Protein AF-A0A642VA42-F1 (afdb_monomer)

InterPro domains:
  IPR038966 Translatio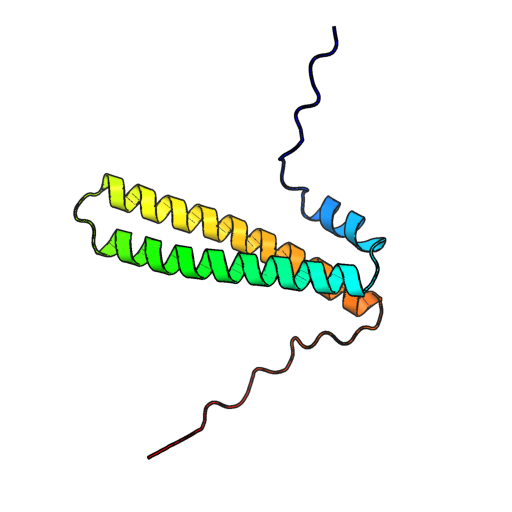n machinery-associated protein 17 [PTHR40422] (6-102)
  IPR060113 TMA17, alpha-helical domain [PF26729] (15-87)

Mean predicted aligned error: 10.03 Å

Secondary structure (DSSP, 8-state):
-------SSSPPPHHHHHHHGGGS-HHHHHHHHHHHHHHHHHHHHHHHHHHHHHHH---HHHHHHHHHHHHHHHHHHHHHHHHHHHHHHHHHHTT-----S--SS-------

Organism: NCBI:txid44093

Nearest PDB structures (foldseek):
  6ql5-assembly1_M  TM=8.236E-01  e=7.927E-04  Saccharomyces cerevisiae
  4afl-assembly2_F  TM=8.470E-01  e=4.086E+00  Homo sapiens
  6z0c-assembly4_D  TM=7.137E-01  e=4.086E+00  Escherichia coli
  6z0c-assembly1_A  TM=7.336E-01  e=8.059E+00  Escherichia coli
  5ofa-assembly1_A  TM=7.424E-01  e=8.529E+00  Homo sapiens

Foldseek 3Di:
DDDDPPPPDDPDPLVSLLVVCLPDDPVVLVVLLVVLVVLLVVLVVLLVVLCVVLVVDPDPVSNVVSVVSSVVSVVVSVRSVSSSVSSVVSCVVVVHDDPPPPDDDDPPDDDD

Structure (mmCIF, N/CA/C/O backbone):
data_AF-A0A642VA42-F1
#
_entry.id   AF-A0A642VA42-F1
#
loop_
_atom_site.group_PDB
_atom_site.id
_atom_site.type_symbol
_atom_site.label_atom_id
_atom_site.label_alt_id
_atom_site.label_comp_id
_atom_site.label_asym_id
_atom_site.label_entity_id
_atom_site.label_seq_id
_atom_site.pdbx_PDB_ins_code
_atom_site.Cartn_x
_atom_site.Cartn_y
_atom_site.Cartn_z
_atom_site.occupancy
_atom_site.B_iso_or_equiv
_atom_site.auth_seq_id
_atom_site.auth_comp_id
_atom_site.auth_asym_id
_atom_site.auth_atom_id
_atom_site.pdbx_PDB_model_num
ATOM 1 N N . MET A 1 1 ? -34.562 10.747 -19.061 1.00 41.00 1 MET A N 1
ATOM 2 C CA . MET A 1 1 ? -33.897 9.436 -19.195 1.00 41.00 1 MET A CA 1
ATOM 3 C C . MET A 1 1 ? -32.667 9.473 -18.315 1.00 41.00 1 MET A C 1
ATOM 5 O O . MET A 1 1 ? -31.753 10.229 -18.607 1.00 41.00 1 MET A O 1
ATOM 9 N N . SER A 1 2 ? -32.726 8.778 -17.182 1.00 43.84 2 SER A N 1
ATOM 10 C CA . SER A 1 2 ? -31.663 8.732 -16.179 1.00 43.84 2 SER A CA 1
ATOM 11 C C . SER A 1 2 ? -30.651 7.671 -16.590 1.00 43.84 2 SER A C 1
ATOM 13 O O . SER A 1 2 ? -30.986 6.490 -16.588 1.00 43.84 2 SER A O 1
ATOM 15 N N . THR A 1 3 ? -29.442 8.071 -16.967 1.00 45.47 3 THR A N 1
ATOM 16 C CA . THR A 1 3 ? -28.353 7.131 -17.248 1.00 45.47 3 THR A CA 1
ATOM 17 C C . THR A 1 3 ? -27.433 7.028 -16.039 1.00 45.47 3 THR A C 1
ATOM 19 O O . THR A 1 3 ? -26.701 7.957 -15.714 1.00 45.47 3 THR A O 1
ATOM 22 N N . GLU A 1 4 ? -27.556 5.871 -15.392 1.00 41.91 4 GLU A N 1
ATOM 23 C CA . GLU A 1 4 ? -26.466 5.025 -14.900 1.00 41.91 4 GLU A CA 1
ATOM 24 C C . GLU A 1 4 ? -25.469 5.638 -13.911 1.00 41.91 4 GLU A C 1
ATOM 26 O O . GLU A 1 4 ? -24.438 6.221 -14.235 1.00 41.91 4 GLU A O 1
ATOM 31 N N . ASN A 1 5 ? -25.776 5.358 -12.648 1.00 45.47 5 ASN A N 1
ATOM 32 C CA . ASN A 1 5 ? -24.915 5.483 -11.488 1.00 45.47 5 ASN A CA 1
ATOM 33 C C . ASN A 1 5 ? -23.805 4.411 -11.558 1.00 45.47 5 ASN A C 1
ATOM 35 O O . ASN A 1 5 ? -23.872 3.385 -10.887 1.00 45.47 5 ASN A O 1
ATOM 39 N N . ASN A 1 6 ? -22.812 4.603 -12.428 1.00 44.03 6 ASN A N 1
ATOM 40 C CA . ASN A 1 6 ? -21.689 3.678 -12.589 1.00 44.03 6 ASN A CA 1
ATOM 41 C C . ASN A 1 6 ? -20.531 4.073 -11.660 1.00 44.03 6 ASN A C 1
ATOM 43 O O . ASN A 1 6 ? -19.489 4.559 -12.096 1.00 44.03 6 ASN A O 1
ATOM 47 N N . ASN A 1 7 ? -20.751 3.937 -10.351 1.00 40.59 7 ASN A N 1
ATOM 48 C CA . ASN A 1 7 ? -19.749 4.254 -9.332 1.00 40.59 7 ASN A CA 1
ATOM 49 C C . ASN A 1 7 ? -19.390 3.036 -8.468 1.00 40.59 7 ASN A C 1
ATOM 51 O O . ASN 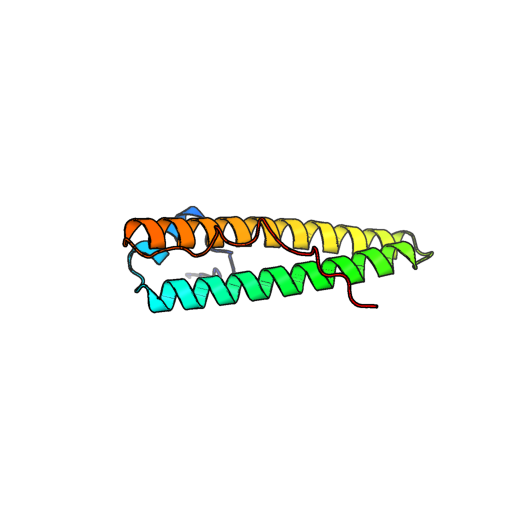A 1 7 ? -19.181 3.145 -7.264 1.00 40.59 7 ASN A O 1
ATOM 55 N N . SER A 1 8 ? -19.336 1.859 -9.089 1.00 41.16 8 SER A N 1
ATOM 56 C CA . SER A 1 8 ? -19.091 0.580 -8.410 1.00 41.16 8 SER A CA 1
ATOM 57 C C . SER A 1 8 ? -17.610 0.263 -8.187 1.00 41.16 8 SER A C 1
ATOM 59 O O . SER A 1 8 ? -17.295 -0.846 -7.773 1.00 41.16 8 SER A O 1
ATOM 61 N N . ASN A 1 9 ? -16.688 1.180 -8.500 1.00 43.12 9 ASN A N 1
ATOM 62 C CA . ASN A 1 9 ? -15.256 0.889 -8.387 1.00 43.12 9 ASN A CA 1
ATOM 63 C C . ASN A 1 9 ? -14.377 2.103 -8.059 1.00 43.12 9 ASN A C 1
ATOM 65 O O . ASN A 1 9 ? -13.161 2.051 -8.235 1.00 43.12 9 ASN A O 1
ATOM 69 N N . ARG A 1 10 ? -14.961 3.219 -7.597 1.00 46.50 10 ARG A N 1
ATOM 70 C CA . ARG A 1 10 ? -14.126 4.268 -7.007 1.00 46.50 10 ARG A CA 1
ATOM 71 C C . ARG A 1 10 ? -13.636 3.776 -5.650 1.00 46.50 10 ARG A C 1
ATOM 73 O O . ARG A 1 10 ? -14.468 3.352 -4.845 1.00 46.50 10 ARG A O 1
ATOM 80 N N . PRO A 1 11 ? -12.326 3.859 -5.364 1.00 58.22 11 PRO A N 1
ATOM 81 C CA . PRO A 1 11 ? -11.842 3.687 -4.009 1.00 58.22 11 PRO A CA 1
ATOM 82 C C . PRO A 1 11 ? -12.643 4.628 -3.110 1.00 58.22 11 PRO A C 1
ATOM 84 O O . PRO A 1 11 ? -12.650 5.840 -3.335 1.00 58.22 11 PRO A O 1
ATOM 87 N N . ILE A 1 12 ? -13.350 4.082 -2.118 1.00 72.00 12 ILE A N 1
ATOM 88 C CA . ILE A 1 12 ? -13.915 4.912 -1.056 1.00 72.00 12 ILE A CA 1
ATOM 89 C C . ILE A 1 12 ? -12.763 5.727 -0.468 1.00 72.00 12 ILE A C 1
ATOM 91 O O . ILE A 1 12 ? -11.700 5.181 -0.134 1.00 72.00 12 ILE A O 1
ATOM 95 N N . GLY A 1 13 ? -12.942 7.048 -0.443 1.00 81.19 13 GLY A N 1
ATOM 96 C CA . GLY A 1 13 ? -11.937 7.954 0.100 1.00 81.19 13 GLY A CA 1
ATOM 97 C C . GLY A 1 13 ? -11.682 7.622 1.568 1.00 81.19 13 GLY A C 1
ATOM 98 O O . GLY A 1 13 ? -12.574 7.112 2.248 1.00 81.19 13 GLY A O 1
ATOM 99 N N . LEU A 1 14 ? -10.482 7.922 2.068 1.00 87.31 14 LEU A N 1
ATOM 100 C CA . LEU A 1 14 ? -10.088 7.588 3.441 1.00 87.31 14 LEU A CA 1
ATOM 101 C C . LEU A 1 14 ? -11.113 8.070 4.483 1.00 87.31 14 LEU A C 1
ATOM 103 O O . LEU A 1 14 ? -11.440 7.333 5.404 1.00 87.31 14 LEU A O 1
ATOM 107 N N . THR A 1 15 ? -11.695 9.258 4.293 1.00 87.00 15 THR A N 1
ATOM 108 C CA . THR A 1 15 ? -12.756 9.791 5.162 1.00 87.00 15 THR A CA 1
ATOM 109 C C . THR A 1 15 ? -14.010 8.914 5.168 1.00 87.00 15 THR A C 1
ATOM 111 O O . THR A 1 15 ? -14.525 8.597 6.233 1.00 87.00 15 THR A O 1
ATOM 114 N N . GLN A 1 16 ? -14.494 8.480 3.999 1.00 88.19 16 GLN A N 1
ATOM 115 C CA . GLN A 1 16 ? -15.661 7.591 3.919 1.00 88.19 16 GLN A CA 1
ATOM 116 C C . GLN A 1 16 ? -15.364 6.216 4.516 1.00 88.19 16 GLN A C 1
ATOM 118 O O . GLN A 1 16 ? -16.224 5.642 5.176 1.00 88.19 16 GLN A O 1
ATOM 123 N N . PHE A 1 17 ? -14.147 5.708 4.317 1.00 91.50 17 PHE A N 1
ATOM 124 C CA . PHE A 1 17 ? -13.696 4.475 4.950 1.00 91.50 17 PHE A CA 1
ATOM 125 C C . PHE A 1 17 ? -13.705 4.600 6.480 1.00 91.50 17 PHE A C 1
ATOM 127 O O . PHE A 1 17 ? -14.290 3.758 7.153 1.00 91.50 17 PHE A O 1
ATOM 134 N N . ALA A 1 18 ? -13.124 5.675 7.021 1.00 90.50 18 ALA A N 1
ATOM 135 C CA . ALA A 1 18 ? -13.074 5.933 8.458 1.00 90.50 18 ALA A CA 1
ATOM 136 C C . ALA A 1 18 ? -14.472 6.053 9.089 1.00 90.50 18 ALA A C 1
ATOM 138 O O . ALA A 1 18 ? -14.680 5.569 10.197 1.00 90.50 18 ALA A O 1
ATOM 139 N N . GLU A 1 19 ? -15.441 6.654 8.392 1.00 91.31 19 GLU A N 1
ATOM 140 C CA . GLU A 1 19 ? -16.836 6.673 8.850 1.00 91.31 19 GLU A CA 1
ATOM 141 C C . GLU A 1 19 ? -17.466 5.275 8.824 1.00 91.31 19 GLU A C 1
ATOM 143 O O . GLU A 1 19 ? -18.066 4.860 9.813 1.00 91.31 19 GLU A O 1
ATOM 148 N N . ALA A 1 20 ? -17.278 4.515 7.741 1.00 90.94 20 ALA A N 1
ATOM 149 C CA . ALA A 1 20 ? -17.862 3.182 7.598 1.00 90.94 20 ALA A CA 1
ATOM 150 C C . ALA A 1 20 ? -17.375 2.199 8.678 1.00 90.94 20 ALA A C 1
ATOM 152 O O . ALA A 1 20 ? -18.158 1.395 9.180 1.00 90.94 20 ALA A O 1
ATOM 153 N N . ILE A 1 21 ? -16.102 2.276 9.081 1.00 94.06 21 ILE A N 1
ATOM 154 C CA . ILE A 1 21 ? -15.545 1.371 10.097 1.00 94.06 21 ILE A CA 1
ATOM 155 C C . ILE A 1 21 ? -16.025 1.670 11.527 1.00 94.06 21 ILE A C 1
ATOM 157 O O . ILE A 1 21 ? -15.834 0.836 12.414 1.00 94.06 21 ILE A O 1
ATOM 161 N N . LYS A 1 22 ? -16.663 2.822 11.792 1.00 91.56 22 LYS A N 1
ATOM 162 C CA . LYS A 1 22 ? -17.175 3.149 13.138 1.00 91.56 22 LYS A CA 1
ATOM 163 C C . LYS A 1 22 ? -18.269 2.186 13.591 1.00 91.56 22 LYS A C 1
ATOM 165 O O . LYS A 1 22 ? -18.336 1.873 14.779 1.00 91.56 22 LYS A O 1
ATOM 170 N N . GLU A 1 23 ? -19.083 1.705 12.658 1.00 90.94 23 GLU A N 1
ATOM 171 C CA . GLU A 1 23 ? -20.214 0.808 12.925 1.00 90.94 23 GLU A CA 1
ATOM 172 C C . GLU A 1 23 ? -19.823 -0.680 12.901 1.00 90.94 23 GLU A C 1
ATOM 174 O O . GLU A 1 23 ? -20.652 -1.541 13.194 1.00 90.94 23 GLU A O 1
ATOM 179 N N . LEU A 1 24 ? -18.566 -1.003 12.573 1.00 92.00 24 LEU A N 1
ATOM 180 C CA . LEU A 1 24 ? -18.122 -2.387 12.438 1.00 92.00 24 LEU A CA 1
ATOM 181 C C . LEU A 1 24 ? -17.742 -3.026 13.787 1.00 92.00 24 LEU A C 1
ATOM 183 O O . LEU A 1 24 ? -17.075 -2.391 14.611 1.00 92.00 24 LEU A O 1
ATOM 187 N N . PRO A 1 25 ? -18.094 -4.308 13.997 1.00 92.81 25 PRO A N 1
ATOM 188 C CA . PRO A 1 25 ? -17.602 -5.106 15.117 1.00 92.81 25 PRO A CA 1
ATOM 189 C C . PRO A 1 25 ? -16.079 -5.336 15.097 1.00 92.81 25 PRO A C 1
ATOM 191 O O . PRO A 1 25 ? -15.429 -5.308 14.051 1.00 92.81 25 PRO A O 1
ATOM 194 N N . ALA A 1 26 ? -15.505 -5.613 16.270 1.00 90.50 26 ALA A N 1
ATOM 195 C CA . ALA A 1 26 ? -14.061 -5.783 16.474 1.00 90.50 26 ALA A CA 1
ATOM 196 C C . ALA A 1 26 ? -13.421 -6.920 15.652 1.00 90.50 26 ALA A C 1
ATOM 198 O O . ALA A 1 26 ? -12.286 -6.799 15.180 1.00 90.50 26 ALA A O 1
ATOM 199 N N . ASP A 1 27 ? -14.134 -8.030 15.487 1.00 91.44 27 ASP A N 1
ATOM 200 C CA . ASP A 1 27 ? -13.720 -9.175 14.677 1.00 91.44 27 ASP A CA 1
ATOM 201 C C . ASP A 1 27 ? -13.686 -8.816 13.187 1.00 91.44 27 ASP A C 1
ATOM 203 O O . ASP A 1 27 ? -12.706 -9.124 12.507 1.00 91.44 27 ASP A O 1
ATOM 207 N N . VAL A 1 28 ? -14.685 -8.071 12.704 1.00 94.00 28 VAL A N 1
ATOM 208 C CA . VAL A 1 28 ? -14.733 -7.571 11.321 1.00 94.00 28 VAL A CA 1
ATOM 209 C C . VAL A 1 28 ? -13.585 -6.597 11.052 1.00 94.00 28 VAL A C 1
ATOM 211 O O . VAL A 1 28 ? -12.895 -6.728 10.041 1.00 94.00 28 VAL A O 1
ATOM 214 N N . LEU A 1 29 ? -13.317 -5.671 11.978 1.00 93.50 29 LEU A N 1
ATOM 215 C CA . LEU A 1 29 ? -12.162 -4.766 11.904 1.00 93.50 29 LEU A CA 1
ATOM 216 C C . LEU A 1 29 ? -10.840 -5.540 11.829 1.00 93.50 29 LEU A C 1
ATOM 218 O O . LEU A 1 29 ? -9.968 -5.218 11.025 1.00 93.50 29 LEU A O 1
ATOM 222 N N . SER A 1 30 ? -10.699 -6.591 12.638 1.00 93.12 30 SER A N 1
ATOM 223 C CA . SER A 1 30 ? -9.492 -7.421 12.646 1.00 93.12 30 SER A CA 1
ATOM 224 C C . SER A 1 30 ? -9.326 -8.190 11.337 1.00 93.12 30 SER A C 1
ATOM 226 O O . SER A 1 30 ? -8.222 -8.230 10.796 1.00 93.12 30 SER A O 1
ATOM 228 N N . ALA A 1 31 ? -10.400 -8.777 10.804 1.00 94.38 31 ALA A N 1
ATOM 229 C CA . ALA A 1 31 ? -10.376 -9.472 9.520 1.00 94.38 31 ALA A CA 1
ATOM 230 C C . ALA A 1 31 ? -10.001 -8.523 8.371 1.00 94.38 31 ALA A C 1
ATOM 232 O O . ALA A 1 31 ? -9.157 -8.856 7.538 1.00 94.38 31 ALA A O 1
ATOM 233 N N . GLU A 1 32 ? -10.567 -7.316 8.368 1.00 94.31 32 GLU A N 1
ATOM 234 C CA . GLU A 1 32 ? -10.267 -6.297 7.366 1.00 94.31 32 GLU A CA 1
ATOM 235 C C . GLU A 1 32 ? -8.812 -5.817 7.452 1.00 94.31 32 GLU A C 1
ATOM 237 O O . GLU A 1 32 ? -8.144 -5.692 6.423 1.00 94.31 32 GLU A O 1
ATOM 242 N N . ARG A 1 33 ? -8.271 -5.640 8.667 1.00 94.69 33 ARG A N 1
ATOM 243 C CA . ARG A 1 33 ? -6.852 -5.309 8.866 1.00 94.69 33 ARG A CA 1
ATOM 244 C C . ARG A 1 33 ? -5.936 -6.368 8.253 1.00 94.69 33 ARG A C 1
ATOM 246 O O . ARG A 1 33 ? -5.035 -6.019 7.496 1.00 94.69 33 ARG A O 1
ATOM 253 N N . HIS A 1 34 ? -6.193 -7.650 8.524 1.00 94.12 34 HIS A N 1
ATOM 254 C CA . HIS A 1 34 ? -5.404 -8.751 7.956 1.00 94.12 34 HIS A CA 1
ATOM 255 C C . HIS A 1 34 ? -5.519 -8.810 6.430 1.00 94.12 34 HIS A C 1
ATOM 257 O O . HIS A 1 34 ? -4.525 -9.032 5.742 1.00 94.12 34 HIS A O 1
ATOM 263 N N . ARG A 1 35 ? -6.717 -8.580 5.879 1.00 96.19 35 ARG A N 1
ATOM 264 C CA . ARG A 1 35 ? -6.927 -8.526 4.426 1.00 96.19 35 ARG A CA 1
ATOM 265 C C . ARG A 1 35 ? -6.075 -7.433 3.778 1.00 96.19 35 ARG A C 1
ATOM 267 O O . ARG A 1 35 ? -5.429 -7.696 2.764 1.00 96.19 35 ARG A O 1
ATOM 274 N N . LEU A 1 36 ? -6.053 -6.236 4.366 1.00 95.12 36 LEU A N 1
ATOM 275 C CA . LEU A 1 36 ? -5.233 -5.120 3.886 1.00 95.12 36 LEU A CA 1
ATOM 276 C C . LEU A 1 36 ? -3.736 -5.422 4.023 1.00 95.12 36 LEU A C 1
ATOM 278 O O . LEU A 1 36 ? -3.002 -5.237 3.062 1.00 95.12 36 LEU A O 1
ATOM 282 N N . GLN A 1 37 ? -3.289 -5.966 5.159 1.00 96.25 37 GLN A N 1
ATOM 283 C CA . GLN A 1 37 ? -1.887 -6.358 5.366 1.00 96.25 37 GLN A CA 1
ATOM 284 C C . GLN A 1 37 ? -1.417 -7.400 4.338 1.00 96.25 37 GLN A C 1
ATOM 286 O O . GLN A 1 37 ? -0.329 -7.273 3.778 1.00 96.25 37 GLN A O 1
ATOM 291 N N . ASN A 1 38 ? -2.259 -8.388 4.021 1.00 95.31 38 ASN A N 1
ATOM 292 C CA . ASN A 1 38 ? -1.965 -9.356 2.965 1.00 95.31 38 ASN A CA 1
ATOM 293 C C . ASN A 1 38 ? -1.853 -8.674 1.597 1.00 95.31 38 ASN A C 1
ATOM 295 O O . ASN A 1 38 ? -0.933 -8.969 0.837 1.00 95.31 38 ASN A O 1
ATOM 299 N N . SER A 1 39 ? -2.760 -7.744 1.282 1.00 94.75 39 SER A N 1
ATOM 300 C CA . SER A 1 39 ? -2.693 -6.996 0.026 1.00 94.75 39 SER A CA 1
ATOM 301 C C . SER A 1 39 ? -1.429 -6.138 -0.074 1.00 94.75 39 SER A C 1
ATOM 303 O O . SER A 1 39 ? -0.832 -6.116 -1.148 1.00 94.75 39 SER A O 1
ATOM 305 N N . VAL A 1 40 ? -1.000 -5.481 1.009 1.00 95.00 40 VAL A N 1
ATOM 306 C CA . VAL A 1 40 ? 0.271 -4.738 1.056 1.00 95.00 40 VAL A CA 1
ATOM 307 C C . VAL A 1 40 ? 1.437 -5.682 0.782 1.00 95.00 40 VAL A C 1
ATOM 309 O O . VAL A 1 40 ? 2.206 -5.435 -0.141 1.00 95.00 40 VAL A O 1
ATOM 312 N N . SER A 1 41 ? 1.516 -6.811 1.493 1.00 96.56 41 SER A N 1
ATOM 313 C CA . SER A 1 41 ? 2.596 -7.790 1.310 1.00 96.56 41 SER A CA 1
ATOM 314 C C . SER A 1 41 ? 2.673 -8.323 -0.129 1.00 96.56 41 SER A C 1
ATOM 316 O O . SER A 1 41 ? 3.760 -8.488 -0.688 1.00 96.56 41 SER A O 1
ATOM 318 N N . HIS A 1 42 ? 1.521 -8.554 -0.768 1.00 96.44 42 HIS A N 1
ATOM 319 C CA . HIS A 1 42 ? 1.469 -8.949 -2.174 1.00 96.44 42 HIS A CA 1
ATOM 320 C C . HIS A 1 42 ? 1.973 -7.849 -3.117 1.00 96.44 42 HIS A C 1
ATOM 322 O O . HIS A 1 42 ? 2.738 -8.152 -4.035 1.00 96.44 42 HIS A O 1
ATOM 328 N N . LEU A 1 43 ? 1.590 -6.590 -2.890 1.00 96.56 43 LEU A N 1
ATOM 329 C CA . LEU A 1 43 ? 2.057 -5.456 -3.692 1.00 96.56 43 LEU A CA 1
ATOM 330 C C . LEU A 1 43 ? 3.558 -5.207 -3.508 1.00 96.56 43 LEU A C 1
ATOM 332 O O . LEU A 1 43 ? 4.255 -4.951 -4.483 1.00 96.56 43 LEU A O 1
ATOM 336 N N . GLU A 1 44 ? 4.082 -5.343 -2.291 1.00 97.62 44 GLU A N 1
ATOM 337 C CA . GLU A 1 44 ? 5.517 -5.225 -2.009 1.00 97.62 44 GLU A CA 1
ATOM 338 C C . GLU A 1 44 ? 6.330 -6.307 -2.727 1.00 97.62 44 GLU A C 1
ATOM 340 O O . GLU A 1 44 ? 7.349 -6.001 -3.350 1.00 97.62 44 GLU A O 1
ATOM 345 N N . ARG A 1 45 ? 5.856 -7.563 -2.714 1.00 97.69 45 ARG A N 1
ATOM 346 C CA . ARG A 1 45 ? 6.480 -8.644 -3.492 1.00 97.69 45 ARG A CA 1
ATOM 347 C C . ARG A 1 45 ? 6.440 -8.340 -4.990 1.00 97.69 45 ARG A C 1
ATOM 349 O O . ARG A 1 45 ? 7.469 -8.453 -5.649 1.00 97.69 45 ARG A O 1
ATOM 356 N N . SER A 1 46 ? 5.287 -7.917 -5.511 1.00 97.56 46 SER A N 1
ATOM 357 C CA . SER A 1 46 ? 5.152 -7.540 -6.922 1.00 97.56 46 SER A CA 1
ATOM 358 C C . SER A 1 46 ? 6.095 -6.394 -7.292 1.00 97.56 46 SER A C 1
ATOM 360 O O . SER A 1 46 ? 6.704 -6.431 -8.355 1.00 97.56 46 SER A O 1
ATOM 362 N N . ASN A 1 47 ? 6.269 -5.403 -6.416 1.00 98.31 47 ASN A N 1
ATOM 363 C CA . ASN A 1 47 ? 7.196 -4.298 -6.641 1.00 98.31 47 ASN A CA 1
ATOM 364 C C . ASN A 1 47 ? 8.649 -4.764 -6.691 1.00 98.31 47 ASN A C 1
ATOM 366 O O . ASN A 1 47 ? 9.406 -4.274 -7.525 1.00 98.31 47 ASN A O 1
ATOM 370 N N . ALA A 1 48 ? 9.040 -5.713 -5.839 1.00 98.31 48 ALA A N 1
ATOM 371 C CA . ALA A 1 48 ? 10.380 -6.291 -5.881 1.00 98.31 48 ALA A CA 1
ATOM 372 C C . ALA A 1 48 ? 10.642 -7.027 -7.209 1.00 98.31 48 ALA A C 1
ATOM 374 O O . ALA A 1 48 ? 11.717 -6.887 -7.792 1.00 98.31 48 ALA A O 1
ATOM 375 N N . GLU A 1 49 ? 9.652 -7.767 -7.714 1.00 98.44 49 GLU A N 1
ATOM 376 C CA . GLU A 1 49 ? 9.730 -8.459 -9.006 1.00 98.44 49 GLU A CA 1
ATOM 377 C C . GLU A 1 49 ? 9.804 -7.475 -10.184 1.00 98.44 49 GLU A C 1
ATOM 379 O O . GLU A 1 49 ? 10.668 -7.618 -11.047 1.00 98.44 49 GLU A O 1
ATOM 384 N N . LEU A 1 50 ? 8.965 -6.434 -10.188 1.00 98.12 50 LEU A N 1
ATOM 385 C CA . LEU A 1 50 ? 8.963 -5.392 -11.221 1.00 98.12 50 LEU A CA 1
ATOM 386 C C . LEU A 1 50 ? 10.262 -4.577 -11.220 1.00 98.12 50 LEU A C 1
ATOM 388 O O . LEU A 1 50 ? 10.825 -4.312 -12.279 1.00 98.12 50 LEU A O 1
ATOM 392 N N . ALA A 1 51 ? 10.781 -4.222 -10.041 1.00 97.44 51 ALA A N 1
ATOM 393 C CA . ALA A 1 51 ? 12.057 -3.520 -9.917 1.00 97.44 51 ALA A CA 1
ATOM 394 C C . ALA A 1 51 ? 13.221 -4.365 -10.452 1.00 97.44 51 ALA A C 1
ATOM 396 O O . ALA A 1 51 ? 14.119 -3.837 -11.107 1.00 97.44 51 ALA A O 1
ATOM 397 N N . LYS A 1 52 ? 13.193 -5.683 -10.215 1.00 98.19 52 LYS A N 1
ATOM 398 C CA . LYS A 1 52 ? 14.163 -6.613 -10.794 1.00 98.19 52 LYS A CA 1
ATOM 399 C C . LYS A 1 52 ? 14.039 -6.668 -12.321 1.00 98.19 52 LYS A C 1
ATOM 401 O O . LYS A 1 52 ? 15.047 -6.519 -13.005 1.00 98.19 52 LYS A O 1
ATOM 406 N N . ALA A 1 53 ? 12.826 -6.798 -12.858 1.00 97.62 53 ALA A N 1
ATOM 407 C CA . ALA A 1 53 ? 12.594 -6.806 -14.305 1.00 97.62 53 ALA A CA 1
ATOM 408 C C . ALA A 1 53 ? 13.074 -5.506 -14.983 1.00 97.62 53 ALA A C 1
ATOM 410 O O . ALA A 1 53 ? 13.712 -5.551 -16.033 1.00 97.62 53 ALA A O 1
ATOM 411 N N . ALA A 1 54 ? 12.864 -4.353 -14.339 1.00 97.69 54 ALA A N 1
ATOM 412 C CA . ALA A 1 54 ? 13.349 -3.053 -14.807 1.00 97.69 54 ALA A CA 1
ATOM 413 C C . ALA A 1 54 ? 14.887 -2.974 -14.889 1.00 97.69 54 ALA A C 1
ATOM 415 O O . ALA A 1 54 ? 15.432 -2.306 -15.769 1.00 97.69 54 ALA A O 1
ATOM 416 N N . GLN A 1 55 ? 15.594 -3.659 -13.986 1.00 97.38 55 GLN A N 1
ATOM 417 C CA . GLN A 1 55 ? 17.058 -3.746 -14.008 1.00 97.38 55 GLN A CA 1
ATOM 418 C C . GLN A 1 55 ? 17.578 -4.721 -15.071 1.00 97.38 55 GLN A C 1
ATOM 420 O O . GLN A 1 55 ? 18.667 -4.516 -15.602 1.00 97.38 55 GLN A O 1
ATOM 425 N N . GLU A 1 56 ? 16.825 -5.783 -15.362 1.00 97.81 56 GLU A N 1
ATOM 426 C CA . GLU A 1 56 ? 17.226 -6.841 -16.296 1.00 97.81 56 GLU A CA 1
ATOM 427 C C . GLU A 1 56 ? 16.919 -6.495 -17.762 1.00 97.81 56 GLU A C 1
ATOM 429 O O . GLU A 1 56 ? 17.608 -6.985 -18.660 1.00 97.81 56 GLU A O 1
ATOM 434 N N . THR A 1 57 ? 15.927 -5.637 -18.025 1.00 96.62 57 THR A N 1
ATOM 435 C CA . THR A 1 57 ? 15.568 -5.251 -19.396 1.00 96.62 57 THR A CA 1
ATOM 436 C C . THR A 1 57 ? 16.538 -4.238 -20.016 1.00 96.62 57 THR A C 1
ATOM 438 O O . THR A 1 57 ? 16.976 -3.259 -19.397 1.00 96.62 57 THR A O 1
ATOM 441 N N . GLN A 1 58 ? 16.852 -4.456 -21.294 1.00 97.56 58 GLN A N 1
ATOM 442 C CA . GLN A 1 58 ? 17.614 -3.524 -22.130 1.00 97.56 58 GLN A CA 1
ATOM 443 C C . GLN A 1 58 ? 16.709 -2.522 -22.858 1.00 97.56 58 GLN A C 1
ATOM 445 O O . GLN A 1 58 ? 17.210 -1.516 -23.359 1.00 97.56 58 GLN A O 1
ATOM 450 N N . ASP A 1 59 ? 15.400 -2.777 -22.890 1.00 98.19 59 ASP A N 1
ATOM 451 C CA . ASP A 1 59 ? 14.410 -1.908 -23.514 1.00 98.19 59 ASP A CA 1
ATOM 452 C C . ASP A 1 59 ? 14.030 -0.767 -22.554 1.00 98.19 59 ASP A C 1
ATOM 454 O O . ASP A 1 59 ? 13.615 -0.984 -21.413 1.00 98.19 59 ASP A O 1
ATOM 458 N N . GLU A 1 60 ? 14.219 0.473 -23.006 1.00 97.50 60 GLU A N 1
ATOM 459 C CA . GLU A 1 60 ? 13.899 1.675 -22.233 1.00 97.50 60 GLU A CA 1
ATOM 460 C C . GLU A 1 60 ? 12.390 1.843 -22.018 1.00 97.50 60 GLU A C 1
ATOM 462 O O . GLU A 1 60 ? 11.962 2.265 -20.944 1.00 97.50 60 GLU A O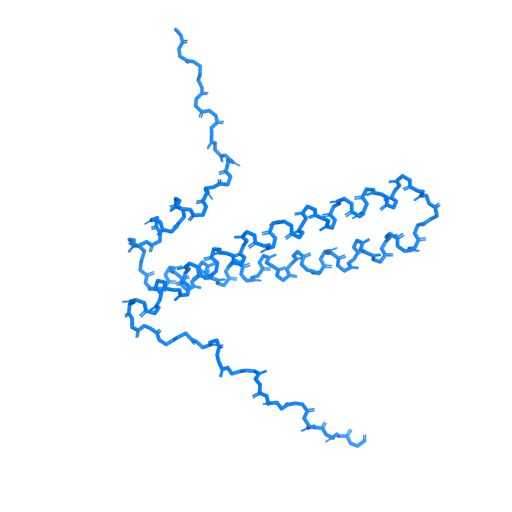 1
ATOM 467 N N . GLU A 1 61 ? 11.571 1.511 -23.016 1.00 97.88 61 GLU A N 1
ATOM 468 C CA . GLU A 1 61 ? 10.116 1.622 -22.912 1.00 97.88 61 GLU A CA 1
ATOM 469 C C . GLU A 1 61 ? 9.583 0.603 -21.903 1.00 97.88 61 GLU A C 1
ATOM 471 O 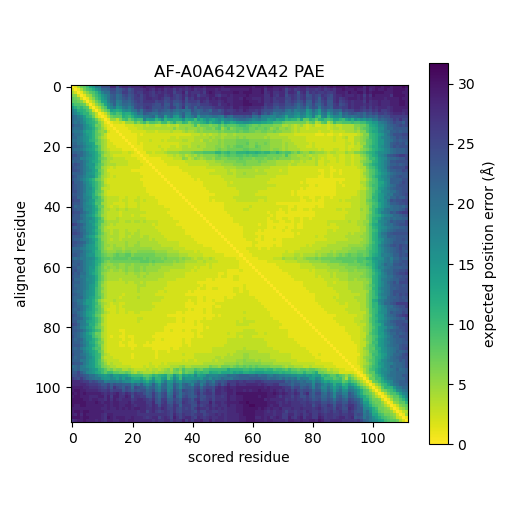O . GLU A 1 61 ? 8.815 0.957 -21.007 1.00 97.88 61 GLU A O 1
ATOM 476 N N . GLU A 1 62 ? 10.065 -0.639 -21.977 1.00 97.56 62 GLU A N 1
ATOM 477 C CA . GLU A 1 62 ? 9.701 -1.699 -21.034 1.00 97.56 62 GLU A CA 1
ATOM 478 C C . GLU A 1 62 ? 10.124 -1.348 -19.597 1.00 97.56 62 GLU A C 1
ATOM 480 O O . GLU A 1 62 ? 9.339 -1.488 -18.654 1.00 97.56 62 GLU A O 1
ATOM 485 N N . ARG A 1 63 ? 11.336 -0.800 -19.424 1.00 98.25 63 ARG A N 1
ATOM 486 C CA . ARG A 1 63 ? 11.820 -0.325 -18.120 1.00 98.25 63 ARG A CA 1
ATOM 487 C C . ARG A 1 63 ? 10.916 0.749 -17.528 1.00 98.25 63 ARG A C 1
ATOM 489 O O . ARG A 1 63 ? 10.615 0.708 -16.334 1.00 98.25 63 ARG A O 1
ATOM 496 N N . ASN A 1 64 ? 10.487 1.706 -18.348 1.00 97.81 64 ASN A N 1
ATOM 497 C CA . ASN A 1 64 ? 9.602 2.777 -17.905 1.00 97.81 64 ASN A CA 1
ATOM 498 C C . ASN A 1 64 ? 8.233 2.238 -17.484 1.00 97.81 64 ASN A C 1
ATOM 500 O O . ASN A 1 64 ? 7.736 2.634 -16.433 1.00 97.81 64 ASN A O 1
ATOM 504 N N . ILE A 1 65 ? 7.682 1.262 -18.212 1.00 98.19 65 ILE A N 1
ATOM 505 C CA . ILE A 1 65 ? 6.429 0.593 -17.832 1.00 98.19 65 ILE A CA 1
ATOM 506 C C . ILE A 1 65 ? 6.559 -0.088 -16.462 1.00 98.19 65 ILE A C 1
ATOM 508 O O . ILE A 1 65 ? 5.683 0.074 -15.610 1.00 98.19 65 ILE A O 1
ATOM 512 N N . TYR A 1 66 ? 7.653 -0.815 -16.211 1.00 98.19 66 TYR A N 1
ATOM 513 C CA . TYR A 1 66 ? 7.883 -1.447 -14.908 1.00 98.19 66 TYR A CA 1
ATOM 514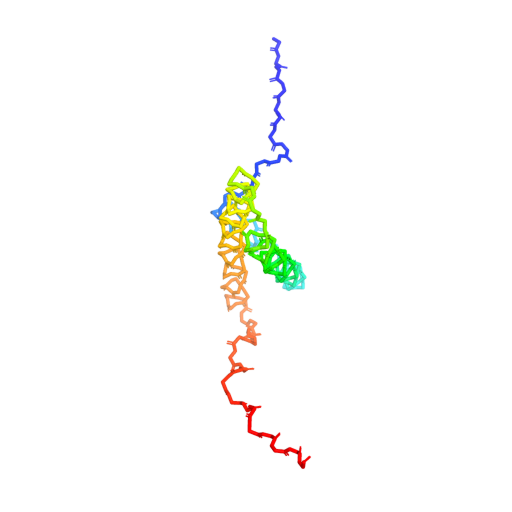 C C . TYR A 1 66 ? 8.015 -0.423 -13.777 1.00 98.19 66 TYR A C 1
ATOM 516 O O . TYR A 1 66 ? 7.421 -0.600 -12.712 1.00 98.19 66 TYR A O 1
ATOM 524 N N . ASN A 1 67 ? 8.742 0.672 -14.007 1.00 97.75 67 ASN A N 1
ATOM 525 C CA . ASN A 1 67 ? 8.894 1.743 -13.023 1.00 97.75 67 ASN A CA 1
ATOM 526 C C . ASN A 1 67 ? 7.564 2.449 -12.717 1.00 97.75 67 ASN A C 1
ATOM 528 O O . ASN A 1 67 ? 7.268 2.718 -11.550 1.00 97.75 67 ASN A O 1
ATOM 532 N N . ASP A 1 68 ? 6.744 2.711 -13.735 1.00 97.88 68 ASP A N 1
ATOM 533 C CA . ASP A 1 68 ? 5.421 3.313 -13.563 1.00 97.88 68 ASP A CA 1
ATOM 534 C C . ASP A 1 68 ? 4.481 2.384 -12.785 1.00 97.88 68 ASP A C 1
ATOM 536 O O . ASP A 1 68 ? 3.782 2.837 -11.875 1.00 97.88 68 ASP A O 1
ATOM 540 N N . ALA A 1 69 ? 4.521 1.076 -13.059 1.00 97.69 69 ALA A N 1
ATOM 541 C CA . ALA A 1 69 ? 3.759 0.086 -12.302 1.00 97.69 69 ALA A CA 1
ATOM 542 C C . ALA A 1 69 ? 4.170 0.048 -10.818 1.00 97.69 69 ALA A C 1
ATOM 544 O O . ALA A 1 69 ? 3.308 0.037 -9.938 1.00 97.69 69 ALA A O 1
ATOM 545 N N . VAL A 1 70 ? 5.475 0.099 -10.519 1.00 97.94 70 VAL A N 1
ATOM 546 C CA . VAL A 1 70 ? 5.973 0.194 -9.134 1.00 97.94 70 VAL A CA 1
ATOM 547 C C . VAL A 1 70 ? 5.462 1.463 -8.454 1.00 97.94 70 VAL A C 1
ATOM 549 O O . VAL A 1 70 ? 5.006 1.410 -7.310 1.00 97.94 70 VAL A O 1
ATOM 552 N N . LYS A 1 71 ? 5.508 2.604 -9.147 1.00 97.69 71 LYS A N 1
ATOM 553 C CA . LYS A 1 71 ? 5.054 3.893 -8.615 1.00 97.69 71 LYS A CA 1
ATOM 554 C C . LYS A 1 71 ? 3.554 3.895 -8.306 1.00 97.69 71 LYS A C 1
ATOM 556 O O . LYS A 1 71 ? 3.149 4.394 -7.256 1.00 97.69 71 LYS A O 1
ATOM 561 N N . GLU A 1 72 ? 2.736 3.314 -9.179 1.00 96.69 72 GLU A N 1
ATOM 562 C CA . GLU A 1 72 ? 1.296 3.174 -8.941 1.00 96.69 72 GLU A CA 1
ATOM 563 C C . GLU A 1 72 ? 1.022 2.246 -7.750 1.00 96.69 72 GLU A C 1
ATOM 565 O O . GLU A 1 72 ? 0.279 2.597 -6.832 1.00 96.69 72 GLU A O 1
ATOM 570 N N . ASN A 1 73 ? 1.703 1.101 -7.683 1.00 96.69 73 ASN A N 1
ATOM 571 C CA . ASN A 1 73 ? 1.584 0.188 -6.550 1.00 96.69 73 ASN A CA 1
ATOM 572 C C . ASN A 1 73 ? 1.999 0.847 -5.226 1.00 96.69 73 ASN A C 1
ATOM 574 O O . ASN A 1 73 ? 1.361 0.609 -4.204 1.00 96.69 73 ASN A O 1
ATOM 578 N N . GLN A 1 74 ? 3.031 1.698 -5.219 1.00 97.25 74 GLN A N 1
ATOM 579 C CA . GLN A 1 74 ? 3.420 2.478 -4.036 1.00 97.25 74 GLN A CA 1
ATOM 580 C C . GLN A 1 74 ? 2.309 3.431 -3.582 1.00 97.25 74 GLN A C 1
ATOM 582 O O . GLN A 1 74 ? 2.076 3.576 -2.379 1.00 97.25 74 GLN A O 1
ATOM 587 N N . HIS A 1 75 ? 1.591 4.053 -4.521 1.00 95.12 75 HIS A N 1
ATOM 588 C CA . HIS A 1 75 ? 0.429 4.873 -4.188 1.00 95.12 75 HIS A CA 1
ATOM 589 C C . HIS A 1 75 ? -0.672 4.034 -3.524 1.00 95.12 75 HIS A C 1
ATOM 591 O O . HIS A 1 75 ? -1.205 4.427 -2.484 1.00 95.12 75 HIS A O 1
ATOM 597 N N . VAL A 1 76 ? -0.958 2.847 -4.068 1.00 94.44 76 VAL A N 1
ATOM 598 C CA . VAL A 1 76 ? -1.938 1.913 -3.494 1.00 94.44 76 VAL A CA 1
ATOM 599 C C . VAL A 1 76 ? -1.512 1.433 -2.104 1.00 94.44 76 VAL A C 1
ATOM 601 O O . VAL A 1 76 ? -2.333 1.449 -1.188 1.00 94.44 76 VAL A O 1
ATOM 604 N N . ILE A 1 77 ? -0.243 1.057 -1.913 1.00 94.81 77 ILE A N 1
ATOM 605 C CA . ILE A 1 77 ? 0.312 0.652 -0.610 1.00 94.81 77 ILE A CA 1
ATOM 606 C C . ILE A 1 77 ? 0.113 1.764 0.426 1.00 94.81 77 ILE A C 1
ATOM 608 O O . ILE A 1 77 ? -0.388 1.500 1.517 1.00 94.81 77 ILE A O 1
ATOM 612 N N . SER A 1 78 ? 0.426 3.014 0.070 1.00 95.31 78 SER A N 1
ATOM 613 C CA . SER A 1 78 ? 0.228 4.170 0.953 1.00 95.31 78 SER A CA 1
ATOM 614 C C . SER A 1 78 ? -1.238 4.310 1.391 1.00 95.31 78 SER A C 1
ATOM 616 O O . SER A 1 78 ? -1.539 4.353 2.583 1.00 95.31 78 SER A O 1
ATOM 618 N N . GLN A 1 79 ? -2.178 4.244 0.441 1.00 93.44 79 GLN A N 1
ATOM 619 C CA . GLN A 1 79 ? -3.612 4.287 0.754 1.00 93.44 79 GLN A CA 1
ATOM 620 C C . GLN A 1 79 ? -4.072 3.110 1.630 1.00 93.44 79 GLN A C 1
ATOM 622 O O . GLN A 1 79 ? -4.992 3.253 2.439 1.00 93.44 79 GLN A O 1
ATOM 627 N N . GLN A 1 80 ? -3.481 1.925 1.459 1.00 93.50 80 GLN A N 1
ATOM 628 C CA . GLN A 1 80 ? -3.792 0.766 2.294 1.00 93.50 80 GLN A CA 1
ATOM 629 C C . GLN A 1 80 ? -3.251 0.930 3.716 1.00 93.50 80 GLN A C 1
ATOM 631 O O . GLN A 1 80 ? -3.973 0.606 4.658 1.00 93.50 80 GLN A O 1
ATOM 636 N N . HIS A 1 81 ? -2.053 1.494 3.889 1.00 96.31 81 HIS A N 1
ATOM 637 C CA . HIS A 1 81 ? -1.531 1.852 5.208 1.00 96.31 81 HIS A CA 1
ATOM 638 C C . HIS A 1 81 ? -2.411 2.878 5.916 1.00 96.31 81 HIS A C 1
ATOM 640 O O . HIS A 1 81 ? -2.730 2.686 7.086 1.00 96.31 81 HIS A O 1
ATOM 646 N N . ASP A 1 82 ? -2.891 3.904 5.213 1.00 95.81 82 ASP A N 1
ATOM 647 C CA . ASP A 1 82 ? -3.821 4.877 5.793 1.00 95.81 82 ASP A CA 1
ATOM 648 C C . ASP A 1 82 ? -5.101 4.206 6.318 1.00 95.81 82 ASP A C 1
ATOM 650 O O . ASP A 1 82 ? -5.587 4.518 7.409 1.00 95.81 82 ASP A O 1
ATOM 654 N N . ARG A 1 83 ? -5.636 3.232 5.572 1.00 95.50 83 ARG A N 1
ATOM 655 C CA . ARG A 1 83 ? -6.803 2.443 5.999 1.00 95.50 83 ARG A CA 1
ATOM 656 C C . ARG A 1 83 ? -6.485 1.534 7.184 1.00 95.50 83 ARG A C 1
ATOM 658 O O . ARG A 1 83 ? -7.294 1.456 8.106 1.00 95.50 83 ARG A O 1
ATOM 665 N N . ILE A 1 84 ? -5.322 0.881 7.192 1.00 95.56 84 ILE A N 1
ATOM 666 C CA . ILE A 1 84 ? -4.851 0.081 8.333 1.00 95.56 84 ILE A CA 1
ATOM 667 C C . ILE A 1 84 ? -4.762 0.965 9.582 1.00 95.56 84 ILE A C 1
ATOM 669 O O . ILE A 1 84 ? -5.306 0.592 10.618 1.00 95.56 84 ILE A O 1
ATOM 673 N N . ASN A 1 85 ? -4.175 2.158 9.471 1.00 95.00 85 ASN A N 1
ATOM 674 C CA . ASN A 1 85 ? -4.062 3.114 10.572 1.00 95.00 85 ASN A CA 1
ATOM 675 C C . ASN A 1 85 ? -5.437 3.545 11.097 1.00 95.00 85 ASN A C 1
ATOM 677 O O . ASN A 1 85 ? -5.644 3.594 12.308 1.00 95.00 85 ASN A O 1
ATOM 681 N N . ALA A 1 86 ? -6.405 3.793 10.208 1.00 94.94 86 ALA A N 1
ATOM 682 C CA . ALA A 1 86 ? -7.777 4.101 10.610 1.00 94.94 86 ALA A CA 1
ATOM 683 C C . ALA A 1 86 ? -8.431 2.941 11.387 1.00 94.94 86 ALA A C 1
ATOM 685 O O . ALA A 1 86 ? -9.098 3.176 12.396 1.00 94.94 86 ALA A O 1
ATOM 686 N N . ILE A 1 87 ? -8.210 1.690 10.964 1.00 95.06 87 ILE A N 1
ATOM 687 C CA . ILE A 1 87 ? -8.6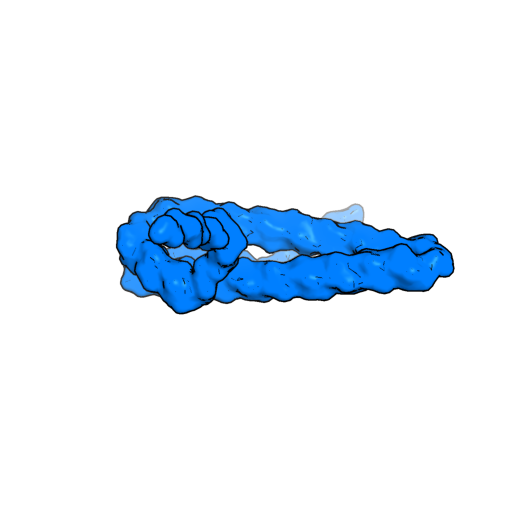86 0.506 11.697 1.00 95.06 87 ILE A CA 1
ATOM 688 C C . ILE A 1 87 ? -8.005 0.398 13.062 1.00 95.06 87 ILE A C 1
ATOM 690 O O . ILE A 1 87 ? -8.692 0.191 14.058 1.00 95.06 87 ILE A O 1
ATOM 694 N N . VAL A 1 88 ? -6.679 0.545 13.124 1.00 94.38 88 VAL A N 1
ATOM 695 C CA . VAL A 1 88 ? -5.907 0.485 14.375 1.00 94.38 88 VAL A CA 1
ATOM 696 C C . VAL A 1 88 ? -6.418 1.534 15.358 1.00 94.38 88 VAL A C 1
ATOM 698 O O . VAL A 1 88 ? -6.735 1.190 16.494 1.00 94.38 88 VAL A O 1
ATOM 701 N N . GLN A 1 89 ? -6.608 2.777 14.909 1.00 93.38 89 GLN A N 1
ATOM 702 C CA . GLN A 1 89 ? -7.177 3.833 15.744 1.00 93.38 89 GLN A CA 1
ATOM 703 C C . GLN A 1 89 ? -8.570 3.450 16.258 1.00 93.38 89 GLN A C 1
ATOM 705 O O . GLN A 1 89 ? -8.839 3.563 17.452 1.00 93.38 89 GLN A O 1
ATOM 710 N N . ARG A 1 90 ? -9.437 2.910 15.392 1.00 93.25 90 A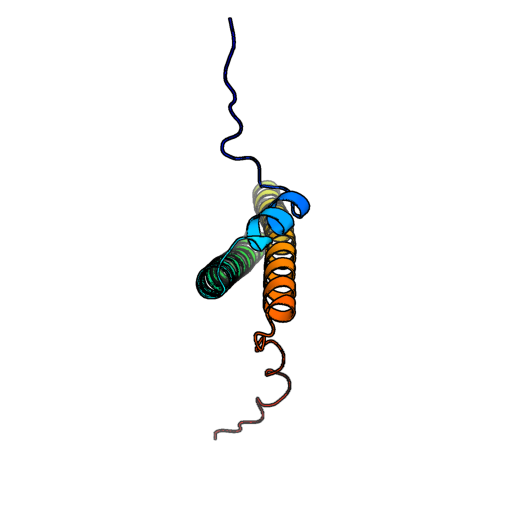RG A N 1
ATOM 711 C CA . ARG A 1 90 ? -10.768 2.451 15.807 1.00 93.25 90 ARG A CA 1
ATOM 712 C C . ARG A 1 90 ? -10.704 1.321 16.840 1.00 93.25 90 ARG A C 1
ATOM 714 O O . ARG A 1 90 ? -11.529 1.289 17.749 1.00 93.25 90 ARG A O 1
ATOM 721 N N . GLN A 1 91 ? -9.754 0.397 16.710 1.00 92.94 91 GLN A N 1
ATOM 722 C CA . GLN A 1 91 ? -9.543 -0.683 17.675 1.00 92.94 91 GLN A CA 1
ATOM 723 C C . GLN A 1 91 ? -9.080 -0.142 19.036 1.00 92.94 91 GLN A C 1
ATOM 725 O O . GLN A 1 91 ? -9.601 -0.582 20.061 1.00 92.94 91 GLN A O 1
ATOM 730 N N . VAL A 1 92 ? -8.190 0.856 19.048 1.00 92.62 92 VAL A N 1
ATOM 731 C CA . VAL A 1 92 ? -7.785 1.565 20.274 1.00 92.62 92 VAL A CA 1
ATOM 732 C C . VAL A 1 92 ? -8.976 2.275 20.924 1.00 92.62 92 VAL A C 1
ATOM 734 O O . VAL A 1 92 ? -9.166 2.147 22.131 1.00 92.62 92 VAL A O 1
ATOM 737 N N . ASP A 1 93 ? -9.831 2.944 20.143 1.00 91.94 93 ASP A N 1
ATOM 738 C CA . ASP A 1 93 ? -11.040 3.612 20.657 1.00 91.94 93 ASP A CA 1
ATOM 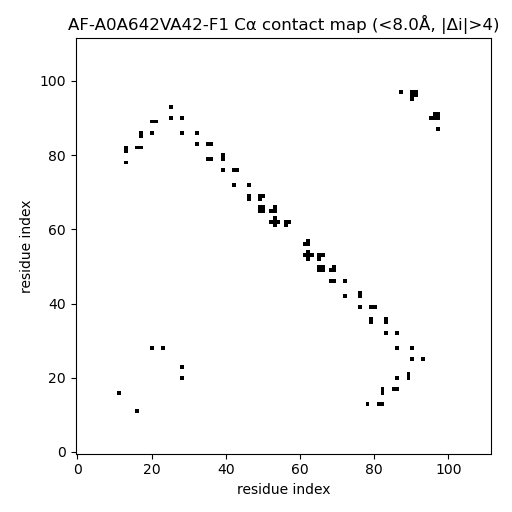739 C C . ASP A 1 93 ? -12.036 2.624 21.301 1.00 91.94 93 ASP A C 1
ATOM 741 O O . ASP A 1 93 ? -12.840 3.004 22.151 1.00 91.94 93 ASP A O 1
ATOM 745 N N . LEU A 1 94 ? -11.994 1.349 20.896 1.00 90.19 94 LEU A N 1
ATOM 746 C CA . LEU A 1 94 ? -12.771 0.252 21.483 1.00 90.19 94 LEU A CA 1
ATOM 747 C C . LEU A 1 94 ? -12.082 -0.402 22.695 1.00 90.19 94 LEU A C 1
ATOM 749 O O . LEU A 1 94 ? -12.644 -1.325 23.284 1.00 90.19 94 LEU A O 1
ATOM 753 N N . GLY A 1 95 ? -10.884 0.053 23.071 1.00 90.44 95 GLY A N 1
ATOM 754 C CA . GLY A 1 95 ? -10.091 -0.510 24.165 1.00 90.44 95 GLY A CA 1
ATOM 755 C C . GLY A 1 95 ? -9.433 -1.853 23.837 1.00 90.44 95 GLY A C 1
ATOM 756 O O . GLY A 1 95 ? -9.107 -2.607 24.752 1.00 90.44 95 GLY A O 1
ATOM 757 N N . LEU A 1 96 ? -9.262 -2.184 22.554 1.00 86.44 96 LEU A N 1
ATOM 758 C CA . LEU A 1 96 ? -8.583 -3.407 22.126 1.00 86.44 96 LEU A CA 1
ATOM 759 C C . LEU A 1 96 ? -7.068 -3.179 22.120 1.00 86.44 96 LEU A C 1
ATOM 761 O O . LEU A 1 96 ? -6.591 -2.194 21.557 1.00 86.44 96 LEU A O 1
ATOM 765 N N . GLU A 1 97 ? -6.300 -4.107 22.696 1.00 75.81 97 GLU A N 1
ATOM 766 C CA . GLU A 1 97 ? -4.841 -4.065 22.579 1.00 75.81 97 GLU A CA 1
ATOM 767 C C . GLU A 1 97 ? -4.421 -4.311 21.126 1.00 75.81 97 GLU A C 1
ATOM 769 O O . GLU A 1 97 ? -4.632 -5.382 20.549 1.00 75.81 97 GLU A O 1
ATOM 774 N N . THR A 1 98 ? -3.802 -3.306 20.515 1.00 67.81 98 THR A N 1
ATOM 775 C CA . THR A 1 98 ? -3.208 -3.423 19.187 1.00 67.81 98 THR A CA 1
ATOM 776 C C . THR A 1 98 ? -1.760 -3.879 19.353 1.00 67.81 98 THR A C 1
ATOM 778 O O . THR A 1 98 ? -0.916 -3.109 19.807 1.00 67.81 98 THR A O 1
ATOM 781 N N . SER A 1 99 ? -1.460 -5.133 18.999 1.00 63.44 99 SER A N 1
ATOM 782 C CA . SER A 1 99 ? -0.107 -5.723 19.038 1.00 63.44 99 SER A CA 1
ATOM 783 C C . SER A 1 99 ? 0.833 -5.150 17.955 1.00 63.44 99 SER A C 1
ATOM 785 O O . SER A 1 99 ? 1.460 -5.893 17.206 1.00 63.44 99 SER A O 1
ATOM 787 N N . GLU A 1 100 ? 0.944 -3.828 17.862 1.00 52.94 100 GLU A N 1
ATOM 788 C CA . GLU A 1 100 ? 1.885 -3.115 16.984 1.00 52.94 100 GLU A CA 1
ATOM 789 C C . GLU A 1 100 ? 3.126 -2.635 17.767 1.00 52.94 100 GLU A C 1
ATOM 791 O O . GLU A 1 100 ? 3.769 -1.663 17.388 1.00 52.94 100 GLU A O 1
ATOM 796 N N . ASN A 1 101 ? 3.480 -3.287 18.885 1.00 41.34 101 ASN A N 1
ATOM 797 C CA . ASN A 1 101 ? 4.643 -2.891 19.693 1.00 41.34 101 ASN A CA 1
ATOM 798 C C . ASN A 1 101 ? 5.531 -4.064 20.142 1.00 41.34 101 ASN A C 1
ATOM 800 O O . ASN A 1 101 ? 6.045 -4.097 21.259 1.00 41.34 101 ASN A O 1
ATOM 804 N N . SER A 1 102 ? 5.722 -5.044 19.263 1.00 41.03 102 SER A N 1
ATOM 805 C CA . SER A 1 102 ? 6.584 -6.201 19.517 1.00 41.03 102 SER A CA 1
ATOM 806 C C . SER A 1 102 ? 7.336 -6.624 18.256 1.00 41.03 102 SER A C 1
ATOM 808 O O . SER A 1 102 ? 7.125 -7.716 17.754 1.00 41.03 102 SER A O 1
ATOM 810 N N . ASN A 1 103 ? 8.219 -5.759 17.736 1.00 42.44 103 ASN A N 1
ATOM 811 C CA . ASN A 1 103 ? 9.348 -6.174 16.880 1.00 42.44 103 ASN A CA 1
ATOM 812 C C . ASN A 1 103 ? 10.526 -5.174 16.883 1.00 42.44 103 ASN A C 1
ATOM 814 O O . ASN A 1 103 ? 11.224 -4.997 15.889 1.00 42.44 103 ASN A O 1
ATOM 818 N N . ALA A 1 104 ? 10.808 -4.558 18.033 1.00 44.94 104 ALA A N 1
ATOM 819 C CA . ALA A 1 104 ? 12.165 -4.129 18.353 1.00 44.94 104 ALA A CA 1
ATOM 820 C C . ALA A 1 104 ? 12.724 -5.135 19.367 1.00 44.94 104 ALA A C 1
ATOM 822 O O . ALA A 1 104 ? 12.238 -5.189 20.494 1.00 44.94 104 ALA A O 1
ATOM 823 N N . SER A 1 105 ? 13.742 -5.899 18.958 1.00 42.59 105 SER A N 1
ATOM 824 C CA . SER A 1 105 ? 14.505 -6.916 19.717 1.00 42.59 105 SER A CA 1
ATOM 825 C C . SER A 1 105 ? 14.197 -8.368 19.335 1.00 42.59 105 SER A C 1
ATOM 827 O O . SER A 1 105 ? 13.343 -9.022 19.925 1.00 42.59 105 SER A O 1
ATOM 829 N N . THR A 1 106 ? 14.997 -8.910 18.411 1.00 42.03 106 THR A N 1
ATOM 830 C CA . THR A 1 106 ? 15.941 -10.032 18.640 1.00 42.03 106 THR A CA 1
ATOM 831 C C . THR A 1 106 ? 16.111 -10.851 17.356 1.00 42.03 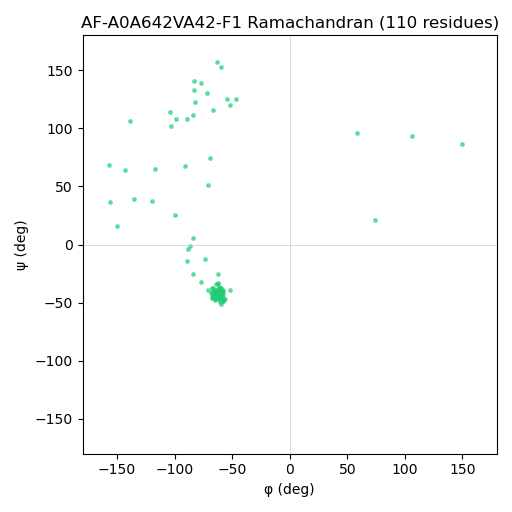106 THR A C 1
ATOM 833 O O . THR A 1 106 ? 15.490 -11.890 17.171 1.00 42.03 106 THR A O 1
ATOM 836 N N . GLN A 1 107 ? 17.039 -10.435 16.495 1.00 39.56 107 GLN A N 1
ATOM 837 C CA . GLN A 1 107 ? 17.850 -11.396 15.742 1.00 39.56 107 GLN A CA 1
ATOM 838 C C . GLN A 1 107 ? 19.315 -11.207 16.146 1.00 39.56 107 GLN A C 1
ATOM 840 O O . GLN A 1 107 ? 20.166 -10.787 15.374 1.00 39.56 107 GLN A O 1
ATOM 845 N N . ASN A 1 108 ? 19.588 -11.500 17.418 1.00 45.88 108 ASN A N 1
ATOM 846 C CA . ASN A 1 108 ? 20.879 -12.030 17.835 1.00 45.88 108 ASN A CA 1
ATOM 847 C C . ASN A 1 108 ? 20.649 -13.521 18.075 1.00 45.88 108 ASN A C 1
ATOM 849 O O . ASN A 1 108 ? 20.028 -13.909 19.061 1.00 45.88 108 ASN A O 1
ATOM 853 N N . GLY A 1 109 ? 21.074 -14.336 17.117 1.00 38.66 109 GLY A N 1
ATOM 854 C CA . GLY A 1 109 ? 20.840 -15.773 17.104 1.00 38.66 109 GLY A CA 1
ATOM 855 C C . GLY A 1 109 ? 21.881 -16.461 16.242 1.00 38.66 109 GLY A C 1
ATOM 856 O O . GLY A 1 109 ? 21.576 -16.938 15.158 1.00 38.66 109 GLY A O 1
ATOM 857 N N . VAL A 1 110 ? 23.118 -16.447 16.736 1.00 47.38 110 VAL A N 1
ATOM 858 C CA . VAL A 1 110 ? 24.205 -17.339 16.328 1.00 47.38 110 VAL A CA 1
ATOM 859 C C . VAL A 1 110 ? 23.684 -18.776 16.288 1.00 47.38 110 VAL A C 1
ATOM 861 O O . VAL A 1 110 ? 23.207 -19.270 17.306 1.00 47.38 110 VAL A O 1
ATOM 864 N N . TYR A 1 111 ? 23.838 -19.453 15.153 1.00 42.75 111 TYR A N 1
ATOM 865 C CA . TYR A 1 111 ? 23.920 -20.910 15.094 1.00 42.75 111 TYR A CA 1
ATOM 866 C C . TYR A 1 111 ? 25.015 -21.298 14.095 1.00 42.75 111 TYR A C 1
ATOM 868 O O . TYR A 1 111 ? 24.843 -21.114 12.896 1.00 42.75 111 TYR A O 1
ATOM 876 N N . LEU A 1 112 ? 26.125 -21.750 14.696 1.00 51.91 112 LEU A N 1
ATOM 877 C CA . LEU A 1 112 ? 27.224 -22.613 14.228 1.00 51.91 112 LEU A CA 1
ATOM 878 C C . LEU A 1 112 ? 27.640 -22.544 12.752 1.00 51.91 112 LEU A C 1
ATOM 880 O O . LEU A 1 112 ? 26.924 -23.109 11.899 1.00 51.91 112 LEU A O 1
#

Solvent-accessible surface area (backbone atoms only — not comparable to full-atom values): 6846 Å² total; per-residue (Å²): 135,90,82,74,90,84,70,90,74,66,77,74,50,70,68,58,46,53,58,59,57,69,80,52,55,72,67,58,50,51,54,49,42,51,54,45,51,50,52,40,55,52,48,53,53,50,34,54,53,32,56,48,50,33,70,71,48,89,48,67,68,62,25,49,52,30,52,50,52,38,53,53,47,51,52,51,42,50,56,44,49,53,51,42,49,48,45,51,52,53,38,49,76,70,71,45,90,75,88,84,83,80,83,87,85,83,89,83,75,90,79,136

pLDDT: mean 83.08, std 21.05, range [38.66, 98.44]

Sequence (112 aa):
MSTENNNSNRPIGLTQFAEAIKELPADVLSAERHRLQNSVSHLERSNAELAKAAQETQDEEERNIYNDAVKENQHVISQQHDRINAIVQRQVDLGLETSENSNASTQNGVYL

Radius of gyration: 19.4 Å; Cα contacts (8 Å, |Δi|>4): 56; chains: 1; bounding box: 61×32×48 Å